Protein AF-A0A2N0ULP2-F1 (afdb_monomer)

Solvent-accessible surface area (backbone atoms only — not comparable to full-atom values): 6868 Å² total; per-residue (Å²): 136,52,67,60,46,93,86,14,70,72,12,42,46,78,44,60,55,69,52,70,41,69,46,81,70,42,76,75,52,99,39,34,28,37,33,34,63,74,46,75,50,68,60,78,55,70,72,45,69,53,75,56,95,36,25,34,39,32,32,42,74,51,83,56,60,43,77,52,52,50,31,38,37,39,36,53,66,38,45,49,88,77,48,59,68,63,59,59,68,65,45,64,91,67,54,86,76,39,71,41,36,88,37,33,35,43,32,21,68,71,44,68,24,66,46,80,48,81,81,130

Sequence (120 aa):
MGIGGEDYPNGTTYICNFNGKFSTPKKIDEYTYSMKLTSMVVENNEGDTYYDNGVKYVYSKPNGMDNASDFKIYFPGIKISDLPKQVVAWCPIGTSEAETLPYYVIYNEVGQSAFIGIVN

Organism: NCBI:txid40518

Radius of gyration: 17.72 Å; Cα contacts (8 Å, |Δi|>4): 239; chains: 1; bounding box: 45×27×44 Å

Structure (mmCIF, N/CA/C/O backbone):
data_AF-A0A2N0ULP2-F1
#
_entry.id   AF-A0A2N0ULP2-F1
#
loop_
_atom_site.group_PDB
_atom_site.id
_atom_site.type_symbol
_atom_site.label_atom_id
_atom_site.label_alt_id
_atom_site.label_comp_id
_atom_site.label_asym_id
_atom_site.label_entity_id
_atom_site.label_seq_id
_atom_site.pdbx_PDB_ins_code
_atom_site.Cartn_x
_atom_site.Cartn_y
_atom_site.Cartn_z
_atom_site.occupancy
_atom_site.B_iso_or_equiv
_atom_site.auth_seq_id
_atom_site.auth_comp_id
_atom_site.auth_asym_id
_atom_site.auth_atom_id
_atom_site.pdbx_PDB_model_num
ATOM 1 N N . MET A 1 1 ? 17.861 -3.307 -5.936 1.00 48.34 1 MET A N 1
ATOM 2 C CA . MET A 1 1 ? 19.211 -3.271 -6.539 1.00 48.34 1 MET A CA 1
ATOM 3 C C . MET A 1 1 ? 19.063 -3.729 -7.979 1.00 48.34 1 MET A C 1
ATOM 5 O O . MET A 1 1 ? 18.690 -4.876 -8.187 1.00 48.34 1 MET A O 1
ATOM 9 N N . GLY A 1 2 ? 19.214 -2.824 -8.947 1.00 61.94 2 GLY A N 1
ATOM 10 C CA . GLY A 1 2 ? 19.135 -3.174 -10.367 1.00 61.94 2 GLY A CA 1
ATOM 11 C C . GLY A 1 2 ? 20.421 -3.861 -10.829 1.00 61.94 2 GLY A C 1
ATOM 12 O O . GLY A 1 2 ? 21.495 -3.560 -10.315 1.00 61.94 2 GLY A O 1
ATOM 13 N N . ILE A 1 3 ? 20.315 -4.779 -11.787 1.00 74.25 3 ILE A N 1
ATOM 14 C CA . ILE A 1 3 ? 21.484 -5.305 -12.501 1.00 74.25 3 ILE A CA 1
ATOM 15 C C . ILE A 1 3 ? 21.858 -4.270 -13.571 1.00 74.25 3 ILE A C 1
ATOM 17 O O . ILE A 1 3 ? 20.964 -3.748 -14.240 1.00 74.25 3 ILE A O 1
ATOM 21 N N . GLY A 1 4 ? 23.144 -3.937 -13.691 1.00 78.38 4 GLY A N 1
ATOM 22 C CA . GLY A 1 4 ? 23.687 -3.116 -14.780 1.00 78.38 4 GLY A CA 1
ATOM 23 C C . GLY A 1 4 ? 24.172 -3.980 -15.944 1.00 78.38 4 GLY A C 1
ATOM 24 O O . GLY A 1 4 ? 24.516 -5.146 -15.747 1.00 78.38 4 GLY A O 1
ATOM 25 N N . GLY A 1 5 ? 24.186 -3.412 -17.145 1.00 82.06 5 GLY A N 1
ATOM 26 C CA . GLY A 1 5 ? 24.734 -4.025 -18.359 1.00 82.06 5 GLY A CA 1
ATOM 27 C C . GLY A 1 5 ? 25.458 -2.981 -19.206 1.00 82.06 5 GLY A C 1
ATOM 28 O O . GLY A 1 5 ? 25.356 -1.792 -18.912 1.00 82.06 5 GLY A O 1
ATOM 29 N N . GLU A 1 6 ? 26.182 -3.406 -20.245 1.00 83.75 6 GLU A N 1
ATOM 30 C CA . GLU A 1 6 ? 26.966 -2.489 -21.096 1.00 83.75 6 GLU A CA 1
ATOM 31 C C . GLU A 1 6 ? 26.099 -1.372 -21.708 1.00 83.75 6 GLU A C 1
ATOM 33 O O . GLU A 1 6 ? 26.483 -0.206 -21.655 1.00 83.75 6 GLU A O 1
ATOM 38 N N . ASP A 1 7 ? 24.888 -1.705 -22.171 1.00 84.56 7 ASP A N 1
ATOM 39 C CA . ASP A 1 7 ? 23.940 -0.743 -22.760 1.00 84.56 7 ASP A CA 1
ATOM 40 C C . ASP A 1 7 ? 23.137 0.064 -21.718 1.00 84.56 7 ASP A C 1
ATOM 42 O O . ASP A 1 7 ? 22.423 1.010 -22.054 1.00 84.56 7 ASP A O 1
ATOM 46 N N . TYR A 1 8 ? 23.210 -0.319 -20.440 1.00 90.25 8 TYR A N 1
ATOM 47 C CA . TYR A 1 8 ? 22.484 0.313 -19.335 1.00 90.25 8 TYR A CA 1
ATOM 48 C C . TYR A 1 8 ? 23.357 0.368 -18.068 1.00 90.25 8 TYR A C 1
ATOM 50 O O . TYR A 1 8 ? 23.068 -0.292 -17.058 1.00 90.25 8 TYR A O 1
ATOM 58 N N . PRO A 1 9 ? 24.454 1.150 -18.103 1.00 92.69 9 PRO A N 1
ATOM 59 C CA . PRO A 1 9 ? 25.429 1.207 -17.015 1.00 92.69 9 PRO A CA 1
ATOM 60 C C . PRO A 1 9 ? 24.838 1.760 -15.711 1.00 92.69 9 PRO A C 1
ATOM 62 O O . PRO A 1 9 ? 25.343 1.461 -14.631 1.00 92.69 9 PRO A O 1
ATOM 65 N N . ASN A 1 10 ? 23.737 2.512 -15.795 1.00 92.38 10 ASN A N 1
ATOM 66 C CA . ASN A 1 10 ? 23.046 3.095 -14.646 1.00 92.38 10 ASN A CA 1
ATOM 67 C C . ASN A 1 10 ? 21.998 2.141 -14.040 1.00 92.38 10 ASN A C 1
ATOM 69 O O . ASN A 1 10 ? 21.288 2.506 -13.103 1.00 92.38 10 ASN A O 1
ATOM 73 N N . GLY A 1 11 ? 21.919 0.902 -14.535 1.00 93.94 11 GLY A N 1
ATOM 74 C CA . GLY A 1 11 ? 21.130 -0.171 -13.943 1.00 93.94 11 GLY A CA 1
ATOM 75 C C . GLY A 1 11 ? 19.753 -0.370 -14.570 1.00 93.94 11 GLY A C 1
ATOM 76 O O . GLY A 1 11 ? 19.437 0.124 -15.652 1.00 93.94 11 GLY A O 1
ATOM 77 N N . THR A 1 12 ? 18.935 -1.151 -13.868 1.00 94.50 12 THR A N 1
ATOM 78 C CA . THR A 1 12 ? 17.568 -1.504 -14.270 1.00 94.50 12 THR A CA 1
ATOM 79 C C . THR A 1 12 ? 16.565 -0.947 -13.263 1.00 94.50 12 THR A C 1
ATOM 81 O O . THR A 1 12 ? 16.722 -1.170 -12.061 1.00 94.50 12 THR A O 1
ATOM 84 N N . THR A 1 13 ? 15.520 -0.281 -13.754 1.00 94.12 13 THR A N 1
ATOM 85 C CA . THR A 1 13 ? 14.388 0.233 -12.972 1.00 94.12 13 THR A CA 1
ATOM 86 C C . THR A 1 13 ? 13.095 -0.426 -13.436 1.00 94.12 13 THR A C 1
ATOM 88 O O . THR A 1 13 ? 12.852 -0.549 -14.633 1.00 94.12 13 THR A O 1
ATOM 91 N N . TYR A 1 14 ? 12.252 -0.831 -12.488 1.00 94.19 14 TYR A N 1
ATOM 92 C CA . TYR A 1 14 ? 10.916 -1.346 -12.777 1.00 94.19 14 TYR A CA 1
ATOM 93 C C . TYR A 1 14 ? 9.892 -0.230 -12.604 1.00 94.19 14 TYR A C 1
ATOM 95 O O . TYR A 1 14 ? 9.938 0.491 -11.606 1.00 94.19 14 TYR A O 1
ATOM 103 N N . ILE A 1 15 ? 8.990 -0.082 -13.569 1.00 95.12 15 ILE A N 1
ATOM 104 C CA . ILE A 1 15 ? 7.965 0.964 -13.570 1.00 95.12 15 ILE A CA 1
ATOM 105 C C . ILE A 1 15 ? 6.595 0.381 -13.891 1.00 95.12 15 ILE A C 1
ATOM 107 O O . ILE A 1 15 ? 6.479 -0.617 -14.591 1.00 95.12 15 ILE A O 1
ATOM 111 N N . CYS A 1 16 ? 5.544 1.037 -13.419 1.00 94.81 16 CYS A N 1
ATOM 112 C CA . CYS A 1 16 ? 4.179 0.717 -13.803 1.00 94.81 16 CYS A CA 1
ATOM 113 C C . CYS A 1 16 ? 3.341 1.988 -13.710 1.00 94.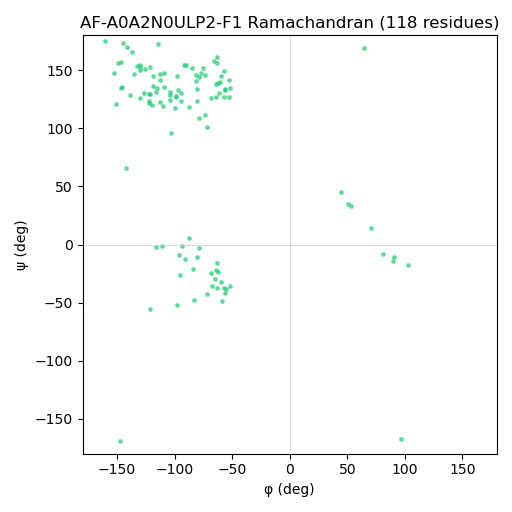81 16 CYS A C 1
ATOM 115 O O . CYS A 1 16 ? 3.208 2.554 -12.625 1.00 94.81 16 CYS A O 1
ATOM 117 N N . ASN A 1 17 ? 2.738 2.397 -14.822 1.00 94.12 17 ASN A N 1
ATOM 118 C CA . ASN A 1 17 ? 1.716 3.435 -14.824 1.00 94.12 17 ASN A CA 1
ATOM 119 C C . ASN A 1 17 ? 0.354 2.753 -14.860 1.00 94.12 17 ASN A C 1
ATOM 121 O O . ASN A 1 17 ? 0.096 1.888 -15.696 1.00 94.12 17 ASN A O 1
ATOM 125 N N . PHE A 1 18 ? -0.516 3.108 -13.927 1.00 93.31 18 PHE A N 1
ATOM 126 C CA . PHE A 1 18 ? -1.856 2.553 -13.874 1.00 93.31 18 PHE A CA 1
ATOM 127 C C . PHE A 1 18 ? -2.830 3.565 -13.289 1.00 93.31 18 PHE A C 1
ATOM 129 O O . PHE A 1 18 ? -2.463 4.459 -12.528 1.00 93.31 18 PHE A O 1
ATOM 136 N N . ASN A 1 19 ? -4.099 3.390 -13.626 1.00 93.38 19 ASN A N 1
ATOM 137 C CA . ASN A 1 19 ? -5.211 4.079 -12.997 1.00 93.38 19 ASN A CA 1
ATOM 138 C C . ASN A 1 19 ? -6.271 3.059 -12.586 1.00 93.38 19 ASN A C 1
ATOM 140 O O . ASN A 1 19 ? -6.391 1.986 -13.173 1.00 93.38 19 ASN A O 1
ATOM 144 N N . GLY A 1 20 ? -7.043 3.377 -11.556 1.00 91.19 20 GLY A N 1
ATOM 145 C CA . GLY A 1 20 ? -8.062 2.470 -11.059 1.00 91.19 20 GLY A CA 1
ATOM 146 C C . GLY A 1 20 ? -9.115 3.179 -10.233 1.00 91.19 20 GLY A C 1
ATOM 147 O O . GLY A 1 20 ? -9.029 4.379 -9.969 1.00 91.19 20 GLY A O 1
ATOM 148 N N . LYS A 1 21 ? -10.136 2.422 -9.835 1.00 94.06 21 LYS A N 1
ATOM 149 C CA . LYS A 1 21 ? -11.252 2.932 -9.043 1.00 94.06 21 LYS A CA 1
ATOM 150 C C . LYS A 1 21 ? -11.648 1.940 -7.966 1.00 94.06 21 LYS A C 1
ATOM 152 O O . LYS A 1 21 ? -11.951 0.783 -8.263 1.00 94.06 21 LYS A O 1
ATOM 157 N N . PHE A 1 22 ? -11.738 2.420 -6.733 1.00 95.81 22 PHE A N 1
ATOM 158 C CA . PHE A 1 22 ? -12.359 1.681 -5.641 1.00 95.81 22 PHE A CA 1
ATOM 159 C C . PHE A 1 22 ? -13.876 1.886 -5.613 1.00 95.81 22 PHE A C 1
ATOM 161 O O . PHE A 1 22 ? -14.398 2.929 -6.016 1.00 95.81 22 PHE A O 1
ATOM 168 N N . SER A 1 23 ? -14.594 0.889 -5.104 1.00 96.44 23 SER A N 1
ATOM 169 C CA . SER A 1 23 ? -15.991 1.048 -4.710 1.00 96.44 23 SER A CA 1
ATOM 170 C C . SER A 1 23 ? -16.121 2.059 -3.569 1.00 96.44 23 SER A C 1
ATOM 172 O O . SER A 1 23 ? -15.173 2.283 -2.818 1.00 96.44 23 SER A O 1
ATOM 174 N N . THR A 1 24 ? -17.328 2.587 -3.355 1.00 96.94 24 THR A N 1
ATOM 175 C CA . THR A 1 24 ? -17.644 3.337 -2.131 1.00 96.94 24 THR A CA 1
ATOM 176 C C . THR A 1 24 ? -17.284 2.499 -0.893 1.00 96.94 24 THR A C 1
ATOM 178 O O . THR A 1 24 ? -17.732 1.347 -0.816 1.00 96.94 24 THR A O 1
ATOM 181 N N . PRO A 1 25 ? -16.492 3.034 0.056 1.00 97.31 25 PRO A N 1
ATOM 182 C CA . PRO A 1 25 ? -16.134 2.312 1.270 1.00 97.31 25 PRO A CA 1
ATOM 183 C C . PRO A 1 25 ? -17.363 1.937 2.101 1.00 97.31 25 PRO A C 1
ATOM 185 O O . PRO A 1 25 ? -18.286 2.737 2.267 1.00 97.31 25 PRO A O 1
ATOM 188 N N . LYS A 1 26 ? -17.364 0.726 2.657 1.00 98.19 26 LYS A N 1
ATOM 189 C CA 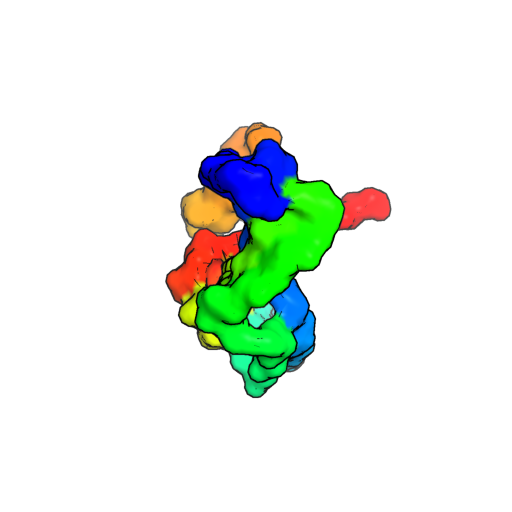. LYS A 1 26 ? -18.401 0.225 3.565 1.00 98.19 26 LYS A CA 1
ATOM 190 C C . LYS A 1 26 ? -17.817 0.053 4.959 1.00 98.19 26 LYS A C 1
ATOM 192 O O . LYS A 1 26 ? -16.846 -0.684 5.123 1.00 98.19 26 LYS A O 1
ATOM 197 N N . LYS A 1 27 ? -18.413 0.717 5.950 1.00 98.12 27 LYS A N 1
ATOM 198 C CA . LYS A 1 27 ? -17.997 0.619 7.354 1.00 98.12 27 LYS A CA 1
ATOM 199 C C . LYS A 1 27 ? -18.156 -0.821 7.852 1.00 98.12 27 LYS A C 1
ATOM 201 O O . LYS A 1 27 ? -19.218 -1.408 7.659 1.00 98.12 27 LYS A O 1
ATOM 206 N N . ILE A 1 28 ? -17.112 -1.364 8.473 1.00 97.94 28 ILE A N 1
ATOM 207 C CA . ILE A 1 28 ? -17.145 -2.641 9.199 1.00 97.94 28 ILE A CA 1
ATOM 208 C C . ILE A 1 28 ? -17.319 -2.347 10.689 1.00 97.94 28 ILE A C 1
ATOM 210 O O . ILE A 1 28 ? -18.244 -2.853 11.318 1.00 97.94 28 ILE A O 1
ATOM 214 N N . ASP A 1 29 ? -16.467 -1.474 11.222 1.00 97.75 29 ASP A N 1
ATOM 215 C CA . ASP A 1 29 ? -16.467 -1.046 12.619 1.00 97.75 29 ASP A CA 1
ATOM 216 C C . ASP A 1 29 ? -16.002 0.417 12.734 1.00 97.75 29 ASP A C 1
ATOM 218 O O . ASP A 1 29 ? -15.965 1.146 11.741 1.00 97.75 29 ASP A O 1
ATOM 222 N N . GLU A 1 30 ? -15.737 0.890 13.953 1.00 97.69 30 GLU A N 1
ATOM 223 C CA . GLU A 1 30 ? -15.305 2.266 14.218 1.00 97.69 30 GLU A CA 1
ATOM 224 C C . GLU A 1 30 ? -14.053 2.672 13.432 1.00 97.69 30 GLU A C 1
ATOM 226 O O . GLU A 1 30 ? -14.012 3.792 12.920 1.00 97.69 30 GLU A O 1
ATOM 231 N N . TYR A 1 31 ? -13.096 1.755 13.270 1.00 98.12 31 TYR A N 1
ATOM 232 C CA . TYR A 1 31 ? -11.787 2.038 12.689 1.00 98.12 31 TYR A CA 1
ATOM 233 C C . TYR A 1 31 ? -11.516 1.308 11.371 1.00 98.12 31 TYR A C 1
ATOM 235 O O . TYR A 1 31 ? -10.467 1.525 10.768 1.00 98.12 31 TYR A O 1
ATOM 243 N N . THR A 1 32 ? -12.442 0.477 10.893 1.00 98.25 32 THR A N 1
ATOM 244 C CA . THR A 1 32 ? -12.235 -0.348 9.700 1.00 98.25 32 THR A CA 1
ATOM 245 C C . THR A 1 32 ? -13.337 -0.149 8.669 1.00 98.25 32 THR A C 1
ATOM 247 O O . THR A 1 32 ? -14.532 -0.267 8.953 1.00 98.25 32 THR A O 1
ATOM 250 N N . TYR A 1 33 ? -12.930 0.084 7.424 1.00 98.38 33 TYR A N 1
ATOM 251 C CA . TYR A 1 33 ? -13.804 0.083 6.251 1.00 98.38 33 TYR A CA 1
ATOM 252 C C . TYR A 1 33 ? -13.319 -0.951 5.239 1.00 98.38 33 TYR A C 1
ATOM 254 O O . TYR A 1 33 ? -12.129 -1.239 5.164 1.00 98.38 33 TYR A O 1
ATOM 262 N N . SER A 1 34 ? -14.233 -1.480 4.429 1.00 97.56 34 SER A N 1
ATOM 263 C CA . SER A 1 34 ? -13.920 -2.329 3.274 1.00 97.56 34 SER A CA 1
ATOM 264 C C . SER A 1 34 ? -14.191 -1.609 1.962 1.00 97.56 34 SER A C 1
ATOM 266 O O . SER A 1 34 ? -15.125 -0.811 1.854 1.00 97.56 34 SER A O 1
ATOM 268 N N . MET A 1 35 ? -13.401 -1.923 0.944 1.00 96.69 35 MET A N 1
ATOM 269 C CA . MET A 1 35 ? -13.613 -1.476 -0.428 1.00 96.69 35 MET A CA 1
ATOM 270 C C . MET A 1 35 ? -13.141 -2.542 -1.414 1.00 96.69 35 MET A C 1
ATOM 272 O O . MET A 1 35 ? -12.314 -3.386 -1.084 1.00 96.69 35 MET A O 1
ATOM 276 N N . LYS A 1 36 ? -13.673 -2.505 -2.634 1.00 95.12 36 LYS A N 1
ATOM 277 C CA . LYS A 1 36 ? -13.270 -3.389 -3.731 1.00 95.12 36 LYS A CA 1
ATOM 278 C C . LYS A 1 36 ? -12.592 -2.588 -4.824 1.00 95.12 36 LYS A C 1
ATOM 280 O O . LYS A 1 36 ? -13.057 -1.491 -5.139 1.00 95.12 36 LYS A O 1
ATOM 285 N N . LEU A 1 37 ? -11.549 -3.136 -5.439 1.00 93.62 37 LEU A N 1
ATOM 286 C CA . LEU A 1 37 ? -11.014 -2.582 -6.682 1.00 93.62 37 LEU A CA 1
ATOM 287 C C . LEU A 1 37 ? -11.992 -2.921 -7.816 1.00 93.62 37 LEU A C 1
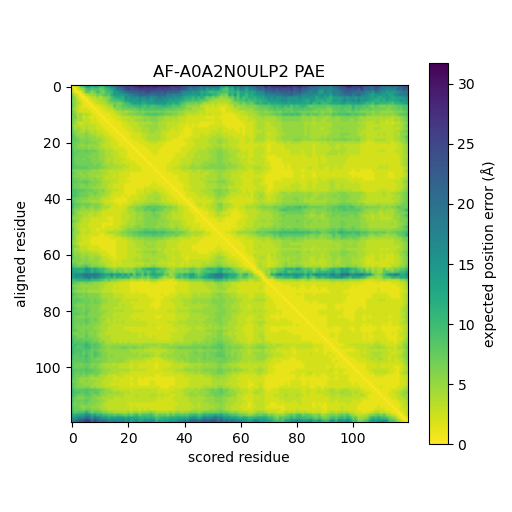ATOM 289 O O . LEU A 1 37 ? -12.197 -4.082 -8.149 1.00 93.62 37 LEU A O 1
ATOM 293 N N . THR A 1 38 ? -12.663 -1.907 -8.357 1.00 93.94 38 THR A N 1
ATOM 294 C CA . THR A 1 38 ? -13.753 -2.079 -9.340 1.00 93.94 38 THR A CA 1
ATOM 295 C C . THR A 1 38 ? -13.293 -1.959 -10.783 1.00 93.94 38 THR A C 1
ATOM 297 O O . THR A 1 38 ? -13.917 -2.523 -11.677 1.00 93.94 38 THR A O 1
ATOM 300 N N . SER A 1 39 ? -12.205 -1.233 -11.019 1.00 92.44 39 SER A N 1
ATOM 301 C CA . SER A 1 39 ? -11.572 -1.137 -12.326 1.00 92.44 39 SER A CA 1
ATOM 302 C C . SER A 1 39 ? -10.095 -0.841 -12.156 1.00 92.44 39 SER A C 1
ATOM 304 O O . SER A 1 39 ? -9.708 -0.119 -11.233 1.00 92.44 39 SER A O 1
ATOM 306 N N . MET A 1 40 ? -9.292 -1.349 -13.082 1.00 92.06 40 MET A N 1
ATOM 307 C CA . MET A 1 40 ? -7.887 -1.005 -13.207 1.00 92.06 40 MET A CA 1
ATOM 308 C C . MET A 1 40 ? -7.502 -1.020 -14.682 1.00 92.06 40 MET A C 1
ATOM 310 O O . MET A 1 40 ? -7.878 -1.932 -15.415 1.00 92.06 40 MET A O 1
ATOM 314 N N . VAL A 1 41 ? -6.768 0.000 -15.099 1.00 93.12 41 VAL A N 1
ATOM 315 C CA . VAL A 1 41 ? -6.162 0.121 -16.419 1.00 93.12 41 VAL A CA 1
ATOM 316 C C . VAL A 1 41 ? -4.671 0.284 -16.188 1.00 93.12 41 VAL A C 1
ATOM 318 O O . VAL A 1 41 ? -4.251 1.200 -15.482 1.00 93.12 41 VAL A O 1
ATOM 321 N N . VAL A 1 42 ? -3.888 -0.626 -16.754 1.00 93.38 42 VAL A N 1
ATOM 322 C CA . VAL A 1 42 ? -2.425 -0.585 -16.725 1.00 93.38 42 VAL A CA 1
ATOM 323 C C . VAL A 1 42 ? -1.958 -0.128 -18.098 1.00 93.38 42 VAL A C 1
ATOM 325 O O . VAL A 1 42 ? -2.445 -0.622 -19.115 1.00 93.38 42 VAL A O 1
ATOM 328 N N . GLU A 1 43 ? -1.067 0.854 -18.121 1.00 93.50 43 GLU A N 1
ATOM 329 C CA . GLU A 1 43 ? -0.408 1.288 -19.346 1.00 93.50 43 GLU A CA 1
ATOM 330 C C . GLU A 1 43 ? 0.763 0.350 -19.644 1.00 93.50 43 GLU A C 1
ATOM 332 O O . GLU A 1 43 ? 1.493 -0.037 -18.731 1.00 93.50 43 GLU A O 1
ATOM 337 N N . ASN A 1 44 ? 0.957 0.032 -20.929 1.00 93.94 44 ASN A N 1
ATOM 338 C CA . ASN A 1 44 ? 1.993 -0.884 -21.424 1.00 93.94 44 ASN A CA 1
ATOM 339 C C . ASN A 1 44 ? 1.817 -2.342 -20.955 1.00 93.94 44 ASN A C 1
ATOM 341 O O . ASN A 1 44 ? 0.971 -2.655 -20.117 1.00 93.94 44 ASN A O 1
ATOM 345 N N . ASN A 1 45 ? 2.585 -3.261 -21.548 1.00 93.38 45 ASN A N 1
ATOM 346 C CA . ASN A 1 45 ? 2.547 -4.667 -21.161 1.00 93.38 45 ASN A CA 1
ATOM 347 C C . ASN A 1 45 ? 3.687 -4.982 -20.195 1.00 93.38 45 ASN A C 1
ATOM 349 O O . ASN A 1 45 ? 4.796 -4.464 -20.317 1.00 93.38 45 ASN A O 1
ATOM 353 N N . GLU A 1 46 ? 3.423 -5.876 -19.247 1.00 93.81 46 GLU A N 1
ATOM 354 C CA . GLU A 1 46 ? 4.461 -6.404 -18.367 1.00 93.81 46 GLU A CA 1
ATOM 355 C C . GLU A 1 46 ? 5.596 -7.040 -19.185 1.00 93.81 46 GLU A C 1
ATOM 357 O O . GLU A 1 46 ? 5.358 -7.837 -20.091 1.00 93.81 46 GLU A O 1
ATOM 362 N N . GLY A 1 47 ? 6.837 -6.705 -18.835 1.00 94.38 47 GLY A N 1
ATOM 363 C CA . GLY A 1 47 ? 8.040 -7.204 -19.492 1.00 94.38 47 GLY A CA 1
ATOM 364 C C . GLY A 1 47 ? 8.512 -6.359 -20.674 1.00 94.38 47 GLY A C 1
ATOM 365 O O . GLY A 1 47 ? 9.668 -6.517 -21.069 1.00 94.38 47 GLY A O 1
ATOM 366 N N . ASP A 1 48 ? 7.689 -5.437 -21.190 1.00 95.88 48 ASP A N 1
ATOM 367 C CA . ASP A 1 48 ? 8.138 -4.456 -22.180 1.00 95.88 48 ASP A CA 1
ATOM 368 C C . ASP A 1 48 ? 9.273 -3.607 -21.587 1.00 95.88 48 ASP A C 1
ATOM 370 O O . ASP A 1 48 ? 9.295 -3.302 -20.388 1.00 95.88 48 ASP A O 1
ATOM 374 N N . THR A 1 49 ? 10.235 -3.212 -22.424 1.00 96.19 49 THR A N 1
ATOM 375 C CA . THR A 1 49 ? 11.398 -2.443 -21.968 1.00 96.19 49 THR A CA 1
ATOM 376 C C . THR A 1 49 ? 11.722 -1.281 -22.882 1.00 96.19 49 THR A C 1
ATOM 378 O O . THR A 1 49 ? 11.617 -1.406 -24.101 1.00 96.19 49 THR A O 1
ATOM 381 N N . TYR A 1 50 ? 12.224 -0.197 -22.301 1.00 95.38 50 TYR A N 1
ATOM 382 C CA . TYR A 1 50 ? 12.882 0.872 -23.045 1.00 95.38 50 TYR A CA 1
ATOM 383 C C . TYR A 1 50 ? 14.141 1.340 -22.314 1.00 95.38 50 TYR A C 1
ATOM 385 O O . TYR A 1 50 ? 14.360 1.017 -21.145 1.00 95.38 50 TYR A O 1
ATOM 393 N N . TYR A 1 51 ? 14.980 2.083 -23.026 1.00 95.69 51 TYR A N 1
ATOM 394 C CA . TYR A 1 51 ? 16.260 2.568 -22.530 1.00 95.69 51 TYR A CA 1
ATOM 395 C C . TYR A 1 51 ? 16.275 4.087 -22.596 1.00 95.69 51 TYR A C 1
ATOM 397 O O . TYR A 1 51 ? 15.966 4.659 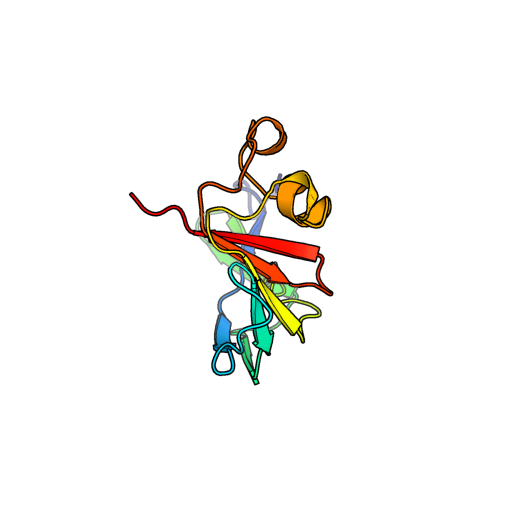-23.639 1.00 95.69 51 TYR A O 1
ATOM 405 N N . ASP A 1 52 ? 16.634 4.728 -21.490 1.00 95.00 52 ASP A N 1
ATOM 406 C CA . ASP A 1 52 ? 16.805 6.178 -21.426 1.00 95.00 52 ASP A CA 1
ATOM 407 C C . ASP A 1 52 ? 17.932 6.527 -20.448 1.00 95.00 52 ASP A C 1
ATOM 409 O O . ASP A 1 52 ? 18.032 5.940 -19.371 1.00 95.00 52 ASP A O 1
ATOM 413 N N . ASN A 1 53 ? 18.821 7.441 -20.851 1.00 93.25 53 ASN A N 1
ATOM 414 C CA . ASN A 1 53 ? 19.974 7.904 -20.068 1.00 93.25 53 ASN A CA 1
ATOM 415 C C . ASN A 1 53 ? 20.778 6.783 -19.373 1.00 93.25 53 ASN A C 1
ATOM 417 O O . ASN A 1 53 ? 21.139 6.882 -18.198 1.00 93.25 53 ASN A O 1
ATOM 421 N N . GLY A 1 54 ? 21.058 5.694 -20.097 1.00 93.00 54 GLY A N 1
ATOM 422 C CA . GLY A 1 54 ? 21.830 4.555 -19.589 1.00 93.00 54 GLY A CA 1
ATOM 423 C C . GLY A 1 54 ? 21.100 3.704 -18.544 1.00 93.00 54 GLY A C 1
ATOM 424 O O . GLY A 1 54 ? 21.745 2.910 -17.863 1.00 93.00 54 GLY A O 1
ATOM 425 N N . VAL A 1 55 ? 19.783 3.860 -18.394 1.00 95.06 55 VAL A N 1
ATOM 426 C CA . VAL A 1 55 ? 18.922 3.041 -17.534 1.00 95.06 55 VAL A CA 1
ATOM 427 C C . VAL A 1 55 ? 18.030 2.166 -18.408 1.00 95.06 55 VAL A C 1
ATOM 429 O O . VAL A 1 55 ? 17.428 2.640 -19.371 1.00 95.06 55 VAL A O 1
ATOM 432 N N . LYS A 1 56 ? 17.905 0.887 -18.044 1.00 95.81 56 LYS A N 1
ATOM 433 C CA . LYS A 1 56 ? 16.886 -0.012 -18.591 1.00 95.81 56 LYS A CA 1
ATOM 434 C C . LYS A 1 56 ? 15.611 0.106 -17.761 1.00 95.81 56 LYS A C 1
ATOM 436 O O . LYS A 1 56 ? 15.614 -0.241 -16.581 1.00 95.81 56 LYS A O 1
ATOM 441 N N . TYR A 1 57 ? 14.520 0.538 -18.373 1.00 95.31 57 TYR A N 1
ATOM 442 C CA . TYR A 1 57 ? 13.194 0.540 -17.767 1.00 95.31 57 TYR A CA 1
ATOM 443 C C . TYR A 1 57 ? 12.458 -0.73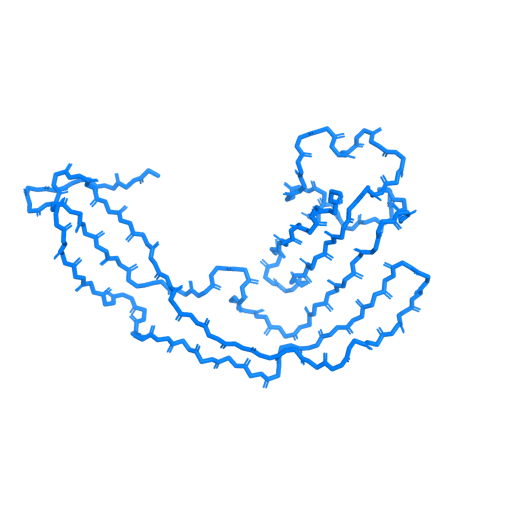5 -18.160 1.00 95.31 57 TYR A C 1
ATOM 445 O O . TYR A 1 57 ? 12.422 -1.087 -19.337 1.00 95.31 57 TYR A O 1
ATOM 453 N N . VAL A 1 58 ? 11.894 -1.436 -17.181 1.00 95.81 58 VAL A N 1
ATOM 454 C CA . VAL A 1 58 ? 11.100 -2.654 -17.379 1.00 95.81 58 VAL A CA 1
ATOM 455 C C . VAL A 1 58 ? 9.701 -2.402 -16.839 1.00 95.81 58 VAL A C 1
ATOM 457 O O . VAL A 1 58 ? 9.540 -2.110 -15.653 1.00 95.81 58 VAL A O 1
ATOM 460 N N . TYR A 1 59 ? 8.688 -2.515 -17.691 1.00 96.31 59 TYR A N 1
ATOM 461 C CA . TYR A 1 59 ? 7.303 -2.407 -17.255 1.00 96.31 59 TYR A CA 1
ATOM 462 C C . TYR A 1 59 ? 6.932 -3.617 -16.391 1.00 96.31 59 TYR A C 1
ATOM 464 O O . TYR A 1 59 ? 7.133 -4.767 -16.782 1.00 96.31 59 TYR A O 1
ATOM 472 N N . SER A 1 60 ? 6.420 -3.362 -15.192 1.00 94.19 60 SER A N 1
ATOM 473 C CA . SER A 1 60 ? 6.020 -4.371 -14.213 1.00 94.19 60 SER A CA 1
ATOM 474 C C . SER A 1 60 ? 4.513 -4.354 -13.977 1.00 94.19 60 SER A C 1
ATOM 476 O O . SER A 1 60 ? 3.807 -3.441 -14.397 1.00 94.19 60 SER A O 1
ATOM 478 N N 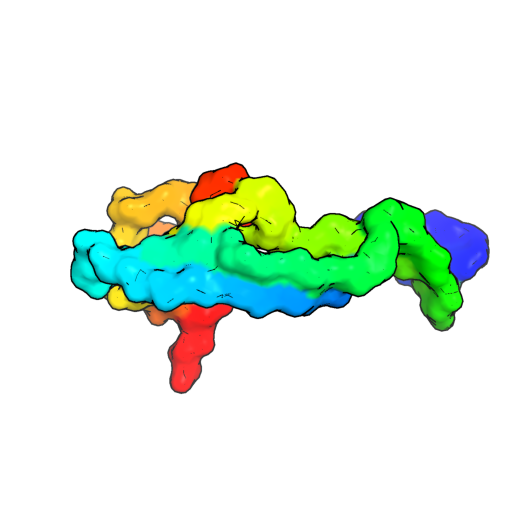. LYS A 1 61 ? 4.017 -5.334 -13.216 1.00 92.12 61 LYS A N 1
ATOM 479 C CA . LYS A 1 61 ? 2.680 -5.257 -12.616 1.00 92.12 61 LYS A CA 1
ATOM 480 C C . LYS A 1 61 ? 2.578 -4.087 -11.625 1.00 92.12 61 LYS A C 1
ATOM 482 O O . LYS A 1 61 ? 3.601 -3.671 -11.065 1.00 92.12 61 LYS A O 1
ATOM 487 N N . PRO A 1 62 ? 1.359 -3.582 -11.365 1.00 91.69 62 PRO A N 1
ATOM 488 C CA . PRO A 1 62 ? 1.136 -2.522 -10.391 1.00 91.69 62 PRO A CA 1
ATOM 489 C C . PRO A 1 62 ? 1.324 -3.064 -8.972 1.00 91.69 62 PRO A C 1
ATOM 491 O O . PRO A 1 62 ? 0.452 -3.736 -8.424 1.00 91.69 62 PRO A O 1
ATOM 494 N N . ASN A 1 63 ? 2.486 -2.774 -8.389 1.00 89.44 63 ASN A N 1
ATOM 495 C CA . ASN A 1 63 ? 2.876 -3.269 -7.072 1.00 89.44 63 ASN A CA 1
ATOM 496 C C . ASN A 1 63 ? 1.852 -2.883 -5.990 1.00 8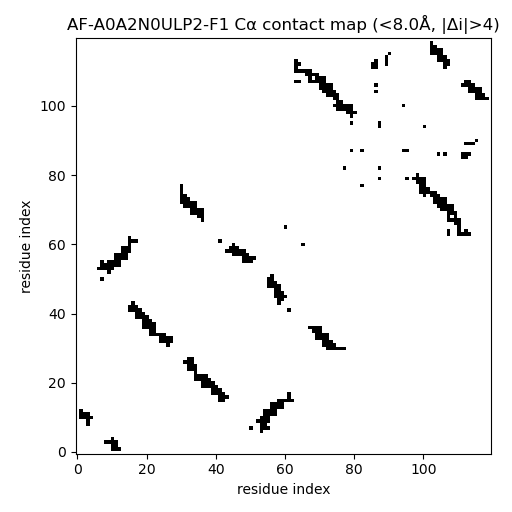9.44 63 ASN A C 1
ATOM 498 O O . ASN A 1 63 ? 1.495 -1.712 -5.846 1.00 89.44 63 ASN A O 1
ATOM 502 N N . GLY A 1 64 ? 1.382 -3.875 -5.235 1.00 89.56 64 GLY A N 1
ATOM 503 C CA . GLY A 1 64 ? 0.398 -3.715 -4.166 1.00 89.56 64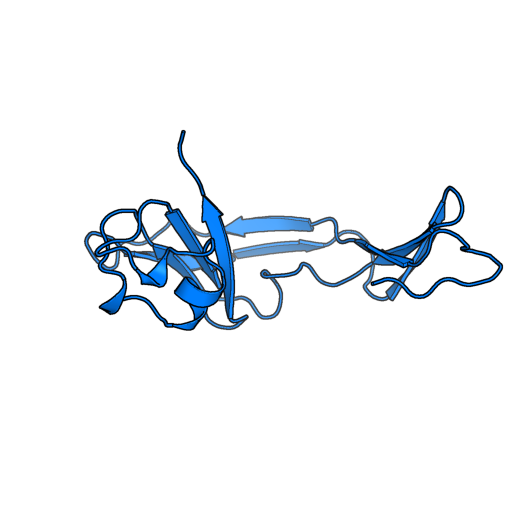 GLY A CA 1
ATOM 504 C C . GLY A 1 64 ? -1.055 -3.640 -4.643 1.00 89.56 64 GLY A C 1
ATOM 505 O O . GLY A 1 64 ? -1.969 -3.723 -3.820 1.00 89.56 64 GLY A O 1
ATOM 506 N N . MET A 1 65 ? -1.274 -3.555 -5.958 1.00 89.62 65 MET A N 1
ATOM 507 C CA . MET A 1 65 ? -2.581 -3.687 -6.614 1.00 89.62 65 MET A CA 1
ATOM 508 C C . MET A 1 65 ? -2.684 -4.982 -7.436 1.00 89.62 65 MET A C 1
ATOM 510 O O . MET A 1 65 ? -3.724 -5.270 -8.027 1.00 89.62 65 MET A O 1
ATOM 514 N N . ASP A 1 66 ? -1.618 -5.779 -7.480 1.00 76.69 66 ASP A N 1
ATOM 515 C CA . ASP A 1 66 ? -1.598 -7.106 -8.067 1.00 76.69 66 ASP A CA 1
ATOM 516 C C . ASP A 1 66 ? -2.344 -8.112 -7.174 1.00 76.69 66 ASP A C 1
ATOM 518 O O . ASP A 1 66 ? -2.392 -7.988 -5.948 1.00 76.69 66 ASP A O 1
ATOM 522 N N . ASN A 1 67 ? -3.002 -9.090 -7.807 1.00 78.94 67 ASN A N 1
ATOM 523 C CA . ASN A 1 67 ? -3.847 -10.086 -7.134 1.00 78.94 67 ASN A CA 1
ATOM 524 C C . ASN A 1 67 ? -4.889 -9.479 -6.171 1.00 78.94 67 ASN A C 1
ATOM 526 O O . ASN A 1 67 ? -5.187 -10.062 -5.135 1.00 78.94 67 ASN A O 1
ATOM 530 N N . ALA A 1 68 ? -5.437 -8.305 -6.492 1.00 74.62 68 ALA A N 1
ATOM 531 C CA . ALA A 1 68 ? -6.270 -7.545 -5.570 1.00 74.62 68 ALA A CA 1
ATOM 532 C C . ALA A 1 68 ? -7.771 -7.643 -5.903 1.00 74.62 68 ALA A C 1
ATOM 534 O O . ALA A 1 68 ? -8.182 -7.365 -7.029 1.00 74.62 68 ALA A O 1
ATOM 535 N N . SER A 1 69 ? -8.602 -7.986 -4.911 1.00 76.69 69 SER A N 1
ATOM 536 C CA . SER A 1 69 ? -10.070 -7.873 -4.997 1.00 76.69 69 SER A CA 1
ATOM 537 C C . SER A 1 69 ? -10.615 -6.972 -3.896 1.00 76.69 69 SER A C 1
ATOM 539 O O . SER A 1 69 ? -11.281 -5.972 -4.171 1.00 76.69 69 SER A O 1
ATOM 541 N N . ASP A 1 70 ? -10.290 -7.316 -2.654 1.00 91.06 70 ASP A N 1
ATOM 542 C CA . ASP A 1 70 ? -10.819 -6.719 -1.441 1.00 91.06 70 ASP A CA 1
ATOM 543 C C . ASP A 1 70 ? -9.709 -6.010 -0.673 1.00 91.06 70 ASP A C 1
ATOM 545 O O . ASP A 1 70 ? -8.597 -6.514 -0.497 1.00 91.06 70 ASP A O 1
ATOM 549 N N . PHE A 1 71 ? -10.042 -4.807 -0.231 1.00 96.19 71 PHE A N 1
ATOM 550 C CA . PHE A 1 71 ? -9.164 -3.931 0.512 1.00 96.19 71 PHE A CA 1
ATOM 551 C C . PHE A 1 71 ? -9.833 -3.510 1.807 1.00 96.19 71 PHE A C 1
ATOM 553 O O . PHE A 1 71 ? -11.056 -3.334 1.874 1.00 96.19 71 PHE A O 1
ATOM 560 N N . LYS A 1 72 ? -8.999 -3.245 2.807 1.00 97.56 72 LYS A N 1
ATOM 561 C CA . LYS A 1 72 ? -9.400 -2.588 4.047 1.00 97.56 72 LYS A CA 1
ATOM 562 C C . LYS A 1 72 ? -8.765 -1.216 4.166 1.00 97.56 72 LYS A C 1
ATOM 564 O O . LYS A 1 72 ? -7.644 -1.007 3.715 1.00 97.56 72 LYS A O 1
ATOM 569 N N . ILE A 1 73 ? -9.493 -0.300 4.789 1.00 97.88 73 ILE A N 1
ATOM 570 C CA . ILE A 1 73 ? -8.966 0.967 5.283 1.00 97.88 73 ILE A CA 1
ATOM 571 C C . ILE A 1 73 ? -8.984 0.879 6.802 1.00 97.88 73 ILE A C 1
ATOM 573 O O . ILE A 1 73 ? -10.060 0.725 7.380 1.00 97.88 73 ILE A O 1
ATOM 577 N N . TYR A 1 74 ? -7.817 0.991 7.423 1.00 98.00 74 TYR A N 1
ATOM 578 C CA . TYR A 1 74 ? -7.666 1.138 8.864 1.00 98.00 74 TYR A CA 1
ATOM 579 C C . TYR A 1 74 ? -7.459 2.611 9.195 1.00 98.00 74 TYR A C 1
ATOM 581 O O . TYR A 1 74 ? -6.616 3.278 8.591 1.00 98.00 74 TYR A O 1
ATOM 589 N N . PHE A 1 75 ? -8.261 3.118 10.120 1.00 97.00 75 PHE A N 1
ATOM 590 C CA . PHE A 1 75 ? -8.213 4.492 10.593 1.00 97.00 75 PHE A CA 1
ATOM 591 C C . PHE A 1 75 ? -7.256 4.600 11.786 1.00 97.00 75 PHE A C 1
ATOM 593 O O . PHE A 1 75 ? -7.079 3.622 12.522 1.00 97.00 75 PHE A O 1
ATOM 600 N N . PRO A 1 76 ? -6.684 5.793 12.023 1.00 96.62 76 PRO A N 1
ATOM 601 C CA . PRO A 1 76 ? -5.977 6.063 13.263 1.00 96.62 76 PRO A CA 1
ATOM 602 C C . PRO A 1 76 ? -6.844 5.735 14.488 1.00 96.62 76 PRO A C 1
ATOM 604 O O . PRO A 1 76 ? -8.045 6.005 14.486 1.00 96.62 76 PRO A O 1
ATOM 607 N N . GLY A 1 77 ? -6.236 5.177 15.534 1.00 96.62 77 GLY A N 1
ATOM 608 C CA . GLY A 1 77 ? -6.904 4.813 16.789 1.00 96.62 77 GLY A CA 1
ATOM 609 C C . GLY A 1 77 ? -7.198 3.320 16.966 1.00 96.62 77 GLY A C 1
ATOM 610 O O . GLY A 1 77 ? -7.366 2.884 18.104 1.00 96.62 77 GLY A O 1
ATOM 611 N N . ILE A 1 78 ? -7.176 2.504 15.902 1.00 97.75 78 ILE A N 1
ATOM 612 C CA . ILE A 1 78 ? -7.243 1.040 16.061 1.00 97.75 78 ILE A CA 1
ATOM 613 C C . ILE A 1 78 ? -6.032 0.538 16.850 1.00 97.75 78 ILE A C 1
ATOM 615 O O . ILE A 1 78 ? -4.909 0.991 16.619 1.00 97.75 78 ILE A O 1
ATOM 619 N N . LYS A 1 79 ? -6.231 -0.406 17.773 1.00 98.06 79 LYS A N 1
ATOM 620 C CA . LYS A 1 79 ? -5.120 -0.997 18.526 1.00 98.06 79 LYS A CA 1
ATOM 621 C C . LYS A 1 79 ? -4.190 -1.759 17.594 1.00 98.06 79 LYS A C 1
ATOM 623 O O . LYS A 1 79 ? -4.644 -2.528 16.747 1.00 98.06 79 LYS A O 1
ATOM 628 N N . ILE A 1 80 ? -2.883 -1.622 17.803 1.00 97.75 80 ILE A N 1
ATOM 629 C CA . ILE A 1 80 ? -1.884 -2.371 17.026 1.00 97.75 80 ILE A CA 1
ATOM 630 C C . ILE A 1 80 ? -2.076 -3.888 17.189 1.00 97.75 80 ILE A C 1
ATOM 632 O O . ILE A 1 80 ? -1.872 -4.636 16.235 1.00 97.75 80 ILE A O 1
ATOM 636 N N . SER A 1 81 ? -2.536 -4.344 18.361 1.00 97.12 81 SER A N 1
ATOM 637 C CA . SER A 1 81 ? -2.851 -5.755 18.632 1.00 97.12 81 SER A CA 1
ATOM 638 C C . SER A 1 81 ? -3.966 -6.335 17.762 1.00 97.12 81 SER A C 1
ATOM 640 O O . SER A 1 81 ? -4.020 -7.552 17.590 1.00 97.12 81 SER A O 1
ATOM 642 N N . ASP A 1 82 ? -4.844 -5.482 17.235 1.00 97.06 82 ASP A N 1
ATOM 643 C CA . ASP A 1 82 ? -6.041 -5.888 16.495 1.00 97.06 82 ASP A CA 1
ATOM 644 C C . ASP A 1 82 ? -5.785 -5.885 14.976 1.00 97.06 82 ASP A C 1
ATOM 646 O O . ASP A 1 82 ? -6.598 -6.379 14.192 1.00 97.06 82 ASP A O 1
ATOM 650 N N . LEU A 1 83 ? -4.631 -5.361 14.547 1.00 97.25 83 LEU A N 1
ATOM 651 C CA . LEU A 1 83 ? -4.219 -5.344 13.151 1.00 97.25 83 LEU A CA 1
ATOM 652 C C . LEU A 1 83 ? -3.597 -6.682 12.723 1.00 97.25 83 LEU A C 1
ATOM 654 O O . LEU A 1 83 ? -2.852 -7.312 13.481 1.00 97.25 83 LEU A O 1
ATOM 658 N N . PRO A 1 84 ? -3.794 -7.100 11.459 1.00 95.69 84 PRO A N 1
ATOM 659 C CA . PRO A 1 84 ? -2.990 -8.167 10.882 1.00 95.69 84 PRO A CA 1
ATOM 660 C C . PRO A 1 84 ? -1.500 -7.821 10.975 1.00 95.69 84 PRO A C 1
ATOM 662 O O . PRO A 1 84 ? -1.089 -6.731 10.583 1.00 95.69 84 PRO A O 1
ATOM 665 N N . LYS A 1 85 ? -0.662 -8.769 11.415 1.00 94.62 85 LYS A N 1
ATOM 666 C CA . LYS A 1 85 ? 0.797 -8.559 11.540 1.00 94.62 85 LYS A CA 1
ATOM 667 C C . LYS A 1 85 ? 1.435 -8.019 10.261 1.00 94.62 85 LYS A C 1
ATOM 669 O O . LYS A 1 85 ? 2.346 -7.203 10.326 1.00 94.62 85 LYS A O 1
ATOM 674 N N . GLN A 1 86 ? 0.926 -8.456 9.111 1.00 95.19 86 GLN A N 1
ATOM 675 C CA . GLN A 1 86 ? 1.402 -8.002 7.814 1.00 95.19 86 GLN A CA 1
ATOM 676 C C . GLN A 1 86 ? 1.164 -6.506 7.601 1.00 95.19 86 GLN A C 1
ATOM 678 O O . GLN A 1 86 ? 2.038 -5.841 7.071 1.00 95.19 86 GLN A O 1
ATOM 683 N N . VAL A 1 87 ? 0.045 -5.947 8.074 1.00 96.38 87 VAL A N 1
ATOM 684 C CA . VAL A 1 87 ? -0.200 -4.496 8.023 1.00 96.38 87 VAL A CA 1
ATOM 685 C C . VAL A 1 87 ? 0.898 -3.754 8.782 1.00 96.38 87 VAL A C 1
ATOM 687 O O . VAL A 1 87 ? 1.515 -2.847 8.236 1.00 96.38 87 VAL A O 1
ATOM 690 N N . VAL A 1 88 ? 1.200 -4.200 10.004 1.00 96.19 88 VAL A N 1
ATOM 691 C CA . VAL A 1 88 ? 2.239 -3.599 10.856 1.00 96.19 88 VAL A CA 1
ATOM 692 C C . VAL A 1 88 ? 3.641 -3.754 10.249 1.00 96.19 88 VAL A C 1
ATOM 694 O O . VAL A 1 88 ? 4.484 -2.889 10.446 1.00 96.19 88 VAL A O 1
ATOM 697 N N . ALA A 1 89 ? 3.900 -4.811 9.476 1.00 95.25 89 ALA A N 1
ATOM 698 C CA . ALA A 1 89 ? 5.186 -5.015 8.805 1.00 95.25 89 ALA A CA 1
ATOM 699 C C . ALA A 1 89 ? 5.463 -4.004 7.677 1.00 95.25 89 ALA A C 1
ATOM 701 O O . ALA A 1 89 ? 6.623 -3.757 7.355 1.00 95.25 89 ALA A O 1
ATOM 702 N N . TRP A 1 90 ? 4.418 -3.419 7.084 1.00 95.38 90 TRP A N 1
ATOM 703 C CA . TRP A 1 90 ? 4.556 -2.353 6.085 1.00 95.38 90 TRP A CA 1
ATOM 704 C C . TRP A 1 90 ? 4.709 -0.967 6.705 1.00 95.38 90 TRP A C 1
ATOM 706 O O . TRP A 1 90 ? 5.197 -0.051 6.047 1.00 95.38 90 TRP A O 1
ATOM 716 N N . CYS A 1 91 ? 4.279 -0.810 7.954 1.00 94.75 91 CYS A N 1
ATOM 717 C CA . CYS A 1 91 ? 4.308 0.442 8.687 1.00 94.75 91 CYS A CA 1
ATOM 718 C C . CYS A 1 91 ? 5.736 0.944 8.982 1.00 94.75 91 CYS A C 1
ATOM 720 O O . CYS A 1 91 ? 6.676 0.147 9.030 1.00 94.75 91 CYS A O 1
ATOM 722 N N . PRO A 1 92 ? 5.928 2.255 9.244 1.00 94.31 92 PRO A N 1
ATOM 723 C CA . PRO A 1 92 ? 7.228 2.790 9.627 1.00 94.31 92 PRO A CA 1
ATOM 724 C C . PRO A 1 92 ? 7.791 2.097 10.871 1.00 94.31 92 PRO A C 1
ATOM 726 O O . PRO A 1 92 ? 7.046 1.680 11.767 1.00 94.31 92 PRO A O 1
ATOM 729 N N . ILE A 1 93 ? 9.120 2.024 10.935 1.00 93.00 93 ILE A N 1
ATOM 730 C CA . ILE A 1 93 ? 9.855 1.451 12.067 1.00 93.00 93 ILE A CA 1
ATOM 731 C C . ILE A 1 93 ? 9.369 2.092 13.377 1.00 93.00 93 ILE A C 1
ATOM 733 O O . ILE A 1 93 ? 9.190 3.306 13.450 1.00 93.00 93 ILE A O 1
ATOM 737 N N . GLY A 1 94 ? 9.134 1.261 14.396 1.00 92.31 94 GLY A N 1
ATOM 738 C CA . GLY A 1 94 ? 8.617 1.682 15.703 1.00 92.31 94 GLY A CA 1
ATOM 739 C C . GLY A 1 94 ? 7.090 1.661 15.824 1.00 92.31 94 GLY A C 1
ATOM 740 O O . GLY A 1 94 ? 6.574 1.722 16.933 1.00 92.31 94 GLY A O 1
ATOM 741 N N . THR A 1 95 ? 6.337 1.484 14.729 1.00 93.81 95 THR A N 1
ATOM 742 C CA . THR A 1 95 ? 4.860 1.411 14.801 1.00 93.81 95 THR A CA 1
ATOM 743 C C . THR A 1 95 ? 4.370 0.301 15.728 1.00 93.81 95 THR A C 1
ATOM 745 O O . THR A 1 95 ? 3.387 0.482 16.437 1.00 93.81 95 THR A O 1
ATOM 748 N N . SER A 1 96 ? 5.055 -0.843 15.752 1.00 94.06 96 SER A N 1
ATOM 749 C CA . SER A 1 96 ? 4.697 -1.975 16.613 1.00 94.06 96 SER A CA 1
ATOM 750 C C . SER A 1 96 ? 4.781 -1.675 18.114 1.00 94.06 96 SER A C 1
ATOM 752 O O . SER A 1 96 ? 4.271 -2.459 18.907 1.00 94.06 96 SER A O 1
ATOM 754 N N . GLU A 1 97 ? 5.450 -0.589 18.503 1.00 95.38 97 GLU A N 1
ATOM 755 C CA . GLU A 1 97 ? 5.608 -0.157 19.896 1.00 95.38 97 GLU A CA 1
ATOM 756 C C . GLU A 1 97 ? 4.490 0.800 20.338 1.00 95.38 97 GLU A C 1
ATOM 758 O O . GLU A 1 97 ? 4.336 1.059 21.531 1.00 95.38 97 GLU A O 1
ATOM 763 N N . ALA A 1 98 ? 3.698 1.322 19.396 1.00 95.50 98 ALA A N 1
ATOM 764 C CA . ALA A 1 98 ? 2.548 2.160 19.701 1.00 95.50 98 ALA A CA 1
ATOM 765 C C . ALA A 1 98 ? 1.373 1.322 20.232 1.00 95.50 98 ALA A C 1
ATOM 767 O O . ALA A 1 98 ? 1.191 0.161 19.868 1.00 95.50 98 ALA A O 1
ATOM 768 N N . GLU A 1 99 ? 0.521 1.930 21.060 1.00 97.62 99 GLU A N 1
ATOM 769 C CA . GLU A 1 99 ? -0.723 1.283 21.500 1.00 97.62 99 GLU A CA 1
ATOM 770 C C . GLU A 1 99 ? -1.747 1.221 20.358 1.00 97.62 99 GLU A C 1
ATOM 772 O O . GLU A 1 99 ? -2.395 0.196 20.131 1.00 97.62 99 GLU A O 1
ATOM 777 N N . THR A 1 100 ? -1.865 2.320 19.611 1.00 97.75 100 THR A N 1
ATOM 778 C CA . THR A 1 100 ? -2.819 2.479 18.513 1.00 97.75 100 THR A CA 1
ATOM 779 C C . THR A 1 100 ? -2.134 2.983 17.249 1.00 97.75 100 THR A C 1
ATOM 781 O O . THR A 1 100 ? -1.085 3.627 17.295 1.00 97.75 100 THR A O 1
ATOM 784 N N . LEU A 1 101 ? -2.729 2.666 16.102 1.00 96.69 101 LEU A N 1
ATOM 785 C CA . LEU A 1 101 ? -2.269 3.105 14.794 1.00 96.69 101 LEU A CA 1
ATOM 786 C C . LEU A 1 101 ? -2.375 4.639 14.694 1.00 96.69 101 LEU A C 1
ATOM 788 O O . LEU A 1 101 ? -3.463 5.169 14.919 1.00 96.69 101 LEU A O 1
ATOM 792 N N . PRO A 1 102 ? -1.303 5.369 14.337 1.00 94.62 102 PRO A N 1
ATOM 793 C CA . PRO A 1 102 ? -1.341 6.834 14.314 1.00 94.62 102 PRO A CA 1
ATOM 794 C C . PRO A 1 102 ? -1.696 7.436 12.941 1.00 94.62 102 PRO A C 1
ATOM 796 O O . PRO A 1 102 ? -1.776 8.653 12.809 1.00 94.62 102 PRO A O 1
ATOM 799 N N . TYR A 1 103 ? -1.902 6.617 11.909 1.00 96.12 103 TYR A N 1
ATOM 800 C CA . TYR A 1 103 ? -2.163 7.061 10.532 1.00 96.12 103 TYR A CA 1
ATOM 801 C C . TYR A 1 103 ? -3.145 6.124 9.820 1.00 96.12 103 TYR A C 1
ATOM 803 O O . TYR A 1 103 ? -3.528 5.080 10.343 1.00 96.12 103 TYR A O 1
ATOM 811 N N . TYR A 1 104 ? -3.564 6.502 8.615 1.00 97.19 104 TYR A N 1
ATOM 812 C CA . TYR A 1 104 ? -4.418 5.656 7.790 1.00 97.19 104 TYR A CA 1
ATOM 813 C C . TYR A 1 104 ? -3.599 4.571 7.098 1.00 97.19 104 TYR A C 1
ATOM 815 O O . TYR A 1 104 ? -2.487 4.832 6.635 1.00 97.19 104 TYR A O 1
ATOM 823 N N . VAL A 1 105 ? -4.173 3.377 6.955 1.00 97.56 105 VAL A N 1
ATOM 824 C CA . VAL A 1 105 ? -3.590 2.314 6.130 1.00 97.56 105 VAL A CA 1
ATOM 825 C C . VAL A 1 105 ? -4.627 1.742 5.178 1.00 97.56 105 VAL A C 1
ATOM 827 O O . VAL A 1 105 ? -5.679 1.280 5.610 1.00 97.56 105 VAL A O 1
ATOM 830 N N . ILE A 1 106 ? -4.308 1.722 3.886 1.00 96.88 106 ILE A N 1
ATOM 831 C CA . ILE A 1 106 ? -5.024 0.923 2.889 1.00 96.88 106 ILE A CA 1
ATOM 832 C C . ILE A 1 106 ? -4.283 -0.400 2.738 1.00 96.88 106 ILE A C 1
ATOM 834 O O . ILE A 1 106 ? -3.097 -0.403 2.426 1.00 96.88 106 ILE A O 1
ATOM 838 N N . TYR A 1 107 ? -4.971 -1.519 2.936 1.00 96.94 107 TYR A N 1
ATOM 839 C CA . TYR A 1 107 ? -4.382 -2.853 2.888 1.00 96.94 107 TYR A CA 1
ATOM 840 C C . TYR A 1 107 ? -5.072 -3.722 1.841 1.00 96.94 107 TYR A C 1
ATOM 842 O O . TYR A 1 107 ? -6.286 -3.915 1.906 1.00 96.94 107 TYR A O 1
ATOM 850 N N . ASN A 1 108 ? -4.291 -4.252 0.901 1.00 95.50 108 ASN A N 1
ATOM 851 C CA . ASN A 1 108 ? -4.707 -5.306 -0.018 1.00 95.50 108 ASN A CA 1
ATOM 852 C C . ASN A 1 108 ? -4.654 -6.642 0.733 1.00 95.50 108 ASN A C 1
ATOM 854 O O . ASN A 1 108 ? -3.567 -7.134 1.040 1.00 95.50 108 ASN A O 1
ATOM 858 N N . GLU A 1 109 ? -5.812 -7.230 1.045 1.00 91.31 109 GLU A N 1
ATOM 859 C CA . GLU A 1 109 ? -5.856 -8.430 1.891 1.00 91.31 109 GLU A CA 1
ATOM 860 C C . GLU A 1 109 ? -5.247 -9.657 1.208 1.00 91.31 109 GLU A C 1
ATOM 862 O O . GLU A 1 109 ? -4.594 -10.469 1.865 1.00 91.31 109 GLU A O 1
ATOM 867 N N . VAL A 1 110 ? -5.431 -9.771 -0.108 1.00 90.00 110 VAL A N 1
ATOM 868 C CA . VAL A 1 110 ? -4.960 -10.913 -0.900 1.00 90.00 110 VAL A CA 1
ATOM 869 C C . VAL A 1 110 ? -3.490 -10.737 -1.277 1.00 90.00 110 VAL A C 1
ATOM 871 O O . VAL A 1 110 ? -2.690 -11.645 -1.068 1.00 90.00 110 VAL A O 1
ATOM 874 N N . GLY A 1 111 ? -3.122 -9.555 -1.780 1.00 90.31 111 GLY A N 1
ATOM 875 C CA . GLY A 1 111 ? -1.746 -9.220 -2.166 1.00 90.31 111 GLY A CA 1
ATOM 876 C C . GLY A 1 111 ? -0.827 -8.861 -0.995 1.00 90.31 111 GLY A C 1
ATOM 877 O O . GLY A 1 111 ? 0.355 -8.606 -1.203 1.00 90.31 111 GLY A O 1
ATOM 878 N N . GLN A 1 112 ? -1.351 -8.817 0.236 1.00 92.31 112 GLN A N 1
ATOM 879 C CA . GLN A 1 112 ? -0.584 -8.618 1.472 1.00 92.31 112 GLN A CA 1
ATOM 880 C C . GLN A 1 112 ? 0.325 -7.379 1.473 1.00 92.31 112 GLN A C 1
ATOM 882 O O . GLN A 1 112 ? 1.393 -7.361 2.096 1.00 92.31 112 GLN A O 1
ATOM 887 N N . SER A 1 113 ? -0.132 -6.336 0.785 1.00 93.62 113 SER A N 1
ATOM 888 C CA . SER A 1 113 ? 0.577 -5.076 0.575 1.00 93.62 113 SER A CA 1
ATOM 889 C C . SER A 1 113 ? -0.202 -3.918 1.182 1.00 93.62 113 SER A C 1
ATOM 891 O O . SER A 1 113 ? -1.437 -3.933 1.170 1.00 93.62 113 SER A O 1
ATOM 893 N N . ALA A 1 114 ? 0.500 -2.919 1.718 1.00 95.38 114 ALA A N 1
ATOM 894 C CA . ALA A 1 114 ? -0.132 -1.789 2.390 1.00 95.38 114 ALA A CA 1
ATOM 895 C C . ALA A 1 114 ? 0.388 -0.433 1.898 1.00 95.38 114 ALA A C 1
ATOM 897 O O . ALA A 1 114 ? 1.551 -0.286 1.532 1.00 95.38 114 ALA A O 1
ATOM 898 N N . PHE A 1 115 ? -0.488 0.568 1.955 1.00 95.06 115 PHE A N 1
ATOM 899 C CA . PHE A 1 115 ? -0.204 1.964 1.640 1.00 95.06 115 PHE A CA 1
ATOM 900 C C . PHE A 1 115 ? -0.530 2.822 2.858 1.00 95.06 115 PHE A C 1
ATOM 902 O O . PHE A 1 115 ? -1.621 2.712 3.421 1.00 95.06 115 PHE A O 1
ATOM 909 N N . ILE A 1 116 ? 0.408 3.677 3.257 1.00 95.69 116 ILE A N 1
ATOM 910 C CA . ILE A 1 116 ? 0.313 4.474 4.482 1.00 95.69 116 ILE A CA 1
ATOM 911 C C . ILE A 1 116 ? -0.029 5.918 4.126 1.00 95.69 116 ILE A C 1
ATOM 913 O O . ILE A 1 116 ? 0.682 6.560 3.354 1.00 95.69 116 ILE A O 1
ATOM 917 N N . GLY A 1 117 ? -1.111 6.430 4.709 1.00 93.88 117 GLY A N 1
ATOM 918 C CA . GLY A 1 117 ? -1.532 7.822 4.599 1.00 93.88 117 GLY A CA 1
ATOM 919 C C . GLY A 1 117 ? -1.184 8.594 5.865 1.00 93.88 117 GLY A C 1
ATOM 920 O O . GLY A 1 117 ? -1.947 8.560 6.833 1.00 93.88 117 GLY A O 1
ATOM 921 N N . ILE A 1 118 ? -0.046 9.291 5.853 1.00 83.62 118 ILE A N 1
ATOM 922 C CA . ILE A 1 118 ? 0.370 10.184 6.942 1.00 83.62 118 ILE A CA 1
ATOM 923 C C . ILE A 1 118 ? -0.373 11.515 6.783 1.00 83.62 118 ILE A C 1
ATOM 925 O O . ILE A 1 118 ? -0.293 12.147 5.730 1.00 83.62 118 ILE A O 1
ATOM 929 N N . VAL A 1 119 ? -1.103 11.925 7.819 1.00 71.81 119 VAL A N 1
ATOM 930 C CA . VAL A 1 119 ? -1.772 13.230 7.877 1.00 71.81 119 VAL A CA 1
ATOM 931 C C . VAL A 1 119 ? -0.896 14.148 8.724 1.00 71.81 119 VAL A C 1
ATOM 933 O O . VAL A 1 119 ? -0.650 13.836 9.888 1.00 71.81 119 VAL A O 1
ATOM 936 N N . ASN A 1 120 ? -0.392 15.222 8.117 1.00 62.31 120 ASN A N 1
ATOM 937 C CA . ASN A 1 120 ? 0.383 16.272 8.787 1.00 62.31 120 ASN A CA 1
ATOM 938 C C . ASN A 1 120 ? -0.526 17.399 9.275 1.00 62.31 120 ASN A C 1
ATOM 940 O O . ASN A 1 120 ? -1.535 17.668 8.580 1.00 62.31 120 ASN A O 1
#

Foldseek 3Di:
DFDADPQQNVGEDEDKDKDWDKDDWDDPDPFKTKIFTPDMDIPDDAQDWDDDPSYIYGYHPDQQPPPATMKMKGAWPAALVVDDVLQVVQDDPCCNVDR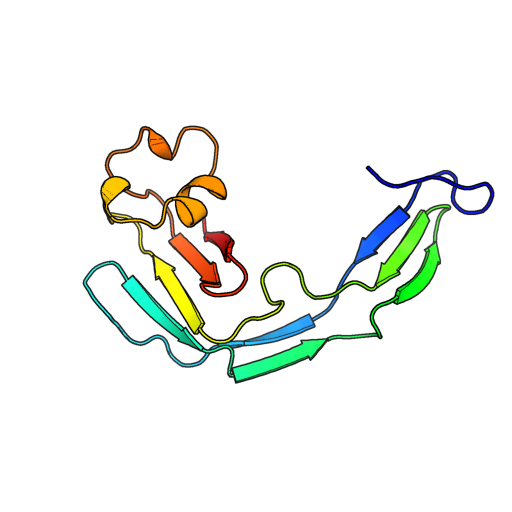TRHFIWIHRPRSSDIDTGDDD

pLDDT: mean 92.54, std 7.78, range [48.34, 98.38]

Secondary structure (DSSP, 8-state):
-PPPBTTBTT-EEEE--EEEEEPPPEE-SSSEEEEEEEEEEESS-TT-EEEETTEEEEE---TTTTT-SEEEEEPTT-BGGGS-HHHHHHSPTTGGGSSB--SEEEEETTTTEEEEE---

Mean predicted aligned error: 4.54 Å